Protein AF-A0A954GTF5-F1 (afdb_monomer)

Nearest PDB structures (foldseek):
  5lon-assembly1_B  TM=4.293E-01  e=5.729E+00  Kluyveromyces lactis NRRL Y-1140

Structure (mmCIF, N/CA/C/O backbone):
data_AF-A0A954GTF5-F1
#
_entry.id   AF-A0A954GTF5-F1
#
loop_
_atom_site.group_PDB
_atom_site.id
_atom_site.type_symbol
_atom_site.label_atom_id
_atom_site.label_alt_id
_atom_site.label_comp_id
_atom_site.label_asym_id
_atom_site.label_entity_id
_atom_site.label_seq_id
_atom_site.pdbx_PDB_ins_code
_atom_site.Cartn_x
_atom_site.Cartn_y
_atom_site.Cartn_z
_atom_site.occupancy
_atom_site.B_iso_or_equiv
_atom_site.auth_seq_id
_atom_site.auth_comp_id
_atom_site.auth_asym_id
_atom_site.auth_atom_id
_atom_site.pdbx_PDB_model_num
ATOM 1 N N . ILE A 1 1 ? 4.801 10.847 5.144 1.00 60.75 1 ILE A N 1
ATOM 2 C CA . ILE A 1 1 ? 4.145 9.522 5.211 1.00 60.75 1 ILE A CA 1
ATOM 3 C C . ILE A 1 1 ? 5.146 8.480 4.716 1.00 60.75 1 ILE A C 1
ATOM 5 O O . ILE A 1 1 ? 5.417 8.412 3.523 1.00 60.75 1 ILE A O 1
ATOM 9 N N . GLN A 1 2 ? 5.793 7.762 5.634 1.00 66.88 2 GLN A N 1
ATOM 10 C CA . GLN A 1 2 ? 6.875 6.803 5.327 1.00 66.88 2 GLN A CA 1
ATOM 11 C C . GLN A 1 2 ? 6.610 5.413 5.928 1.00 66.88 2 GLN A C 1
ATOM 13 O O . GLN A 1 2 ? 7.534 4.659 6.220 1.00 66.88 2 GLN A O 1
ATOM 18 N N . CYS A 1 3 ? 5.339 5.074 6.140 1.00 85.19 3 CYS A N 1
ATOM 19 C CA . CYS A 1 3 ? 4.961 3.773 6.672 1.00 85.19 3 CYS A CA 1
ATOM 20 C C . CYS A 1 3 ? 5.268 2.668 5.656 1.00 85.19 3 CYS A C 1
ATOM 22 O O . CYS A 1 3 ? 4.965 2.807 4.466 1.00 85.19 3 CYS A O 1
ATOM 24 N N . ALA A 1 4 ? 5.862 1.572 6.124 1.00 89.75 4 ALA A N 1
ATOM 25 C CA . ALA A 1 4 ? 6.026 0.394 5.294 1.00 89.75 4 ALA A CA 1
ATOM 26 C C . ALA A 1 4 ? 4.654 -0.252 5.091 1.00 89.75 4 ALA A C 1
ATOM 28 O O . ALA A 1 4 ? 3.861 -0.368 6.024 1.00 89.75 4 ALA A O 1
ATOM 29 N N . TRP A 1 5 ? 4.369 -0.678 3.869 1.00 93.81 5 TRP A N 1
ATOM 30 C CA . TRP A 1 5 ? 3.134 -1.376 3.553 1.00 93.81 5 TRP A CA 1
ATOM 31 C C . TRP A 1 5 ? 3.361 -2.368 2.423 1.00 93.81 5 TRP A C 1
ATOM 33 O O . TRP A 1 5 ? 4.300 -2.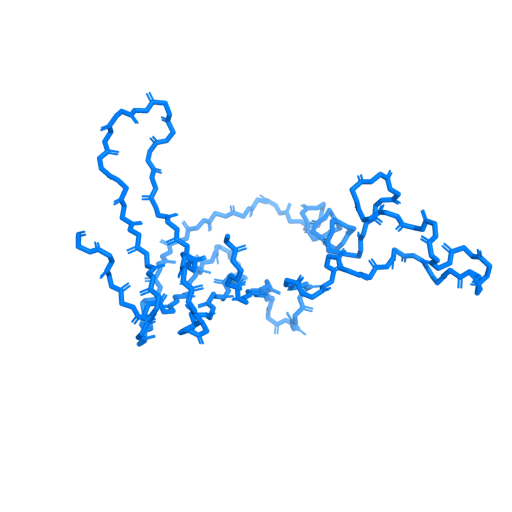215 1.632 1.00 93.81 5 TRP A O 1
ATOM 43 N N . ARG A 1 6 ? 2.497 -3.378 2.355 1.00 96.44 6 ARG A N 1
ATOM 44 C CA . ARG A 1 6 ? 2.438 -4.326 1.242 1.00 96.44 6 ARG A CA 1
ATOM 45 C C . ARG A 1 6 ? 1.011 -4.758 0.950 1.00 96.44 6 ARG A C 1
ATOM 47 O O . ARG A 1 6 ? 0.176 -4.821 1.850 1.00 96.44 6 ARG A O 1
ATOM 54 N N . LEU A 1 7 ? 0.772 -5.062 -0.314 1.00 96.12 7 LEU A N 1
ATOM 55 C CA . LEU A 1 7 ? -0.458 -5.641 -0.822 1.00 96.12 7 LEU A CA 1
ATOM 56 C C . LEU A 1 7 ? -0.240 -7.138 -1.045 1.00 96.12 7 LEU A C 1
ATOM 58 O O . LEU A 1 7 ? 0.717 -7.538 -1.707 1.00 96.12 7 LEU A O 1
ATOM 62 N N . GLU A 1 8 ? -1.120 -7.958 -0.491 1.00 96.25 8 GLU A N 1
ATOM 63 C CA . GLU A 1 8 ? -1.041 -9.415 -0.529 1.00 96.25 8 GLU A CA 1
ATOM 64 C C . GLU A 1 8 ? -2.283 -10.031 -1.170 1.00 96.25 8 GLU A C 1
ATOM 66 O O . GLU A 1 8 ? -3.401 -9.525 -1.050 1.00 96.25 8 GLU A O 1
ATOM 71 N N . THR A 1 9 ? -2.072 -11.184 -1.791 1.00 92.75 9 THR A N 1
ATOM 72 C CA . THR A 1 9 ? -3.093 -12.141 -2.218 1.00 92.75 9 THR A CA 1
ATOM 73 C C . THR A 1 9 ? -2.901 -13.448 -1.449 1.00 92.75 9 THR A C 1
ATOM 75 O O . THR A 1 9 ? -1.943 -13.598 -0.686 1.00 92.75 9 THR A O 1
ATOM 78 N N . ASN A 1 10 ? -3.774 -14.425 -1.691 1.00 89.38 10 ASN A N 1
ATOM 79 C CA . ASN A 1 10 ? -3.577 -15.781 -1.177 1.00 89.38 10 ASN A CA 1
ATOM 80 C C . ASN A 1 10 ? -2.307 -16.447 -1.744 1.00 89.38 10 ASN A C 1
ATOM 82 O O . ASN A 1 10 ? -1.741 -17.316 -1.086 1.00 89.38 10 ASN A O 1
ATOM 86 N N . ASP A 1 11 ? -1.837 -16.001 -2.914 1.00 91.38 11 ASP A N 1
ATOM 87 C CA . ASP A 1 11 ? -0.690 -16.578 -3.624 1.00 91.38 11 ASP A CA 1
ATOM 88 C C . ASP A 1 11 ? 0.642 -15.875 -3.302 1.00 91.38 11 ASP A C 1
ATOM 90 O O . ASP A 1 11 ? 1.710 -16.358 -3.678 1.00 91.38 11 ASP A O 1
ATOM 94 N N . GLY A 1 12 ? 0.609 -14.742 -2.590 1.00 94.50 12 GLY A N 1
ATOM 95 C CA . GLY A 1 12 ? 1.812 -14.027 -2.167 1.00 94.50 12 GLY A CA 1
ATOM 96 C C . GLY A 1 12 ? 1.691 -12.505 -2.185 1.00 94.50 12 GLY A C 1
ATOM 97 O O . GLY A 1 12 ? 0.600 -11.935 -2.237 1.00 94.50 12 GLY A O 1
ATOM 98 N N . ILE A 1 13 ? 2.844 -11.837 -2.117 1.00 96.75 13 ILE A N 1
ATOM 99 C CA . ILE A 1 13 ? 2.943 -10.373 -2.141 1.00 96.75 13 ILE A CA 1
ATOM 100 C C . ILE A 1 13 ? 2.818 -9.892 -3.587 1.00 96.75 13 ILE A C 1
ATOM 102 O O . ILE A 1 13 ? 3.593 -10.303 -4.446 1.00 96.75 13 ILE A O 1
ATOM 106 N N . VAL A 1 14 ? 1.865 -8.993 -3.827 1.00 95.75 14 VAL A N 1
ATOM 107 C CA . VAL A 1 14 ? 1.678 -8.320 -5.116 1.00 95.75 14 VAL A CA 1
ATOM 108 C C . VAL A 1 14 ? 2.699 -7.205 -5.267 1.00 95.75 14 VAL A C 1
ATOM 110 O O . VAL A 1 14 ? 3.414 -7.164 -6.254 1.00 95.75 14 VAL A O 1
ATOM 113 N N . THR A 1 15 ? 2.759 -6.294 -4.295 1.00 97.56 15 THR A N 1
ATOM 114 C CA . THR A 1 15 ? 3.649 -5.124 -4.293 1.00 97.56 15 THR A CA 1
ATOM 115 C C . THR A 1 15 ? 3.825 -4.592 -2.870 1.00 97.56 15 THR A C 1
ATOM 117 O O . THR A 1 15 ? 3.106 -4.992 -1.949 1.00 97.56 15 THR A O 1
ATOM 120 N N . GLY A 1 16 ? 4.742 -3.651 -2.677 1.00 96.00 16 GLY A N 1
ATOM 121 C CA . GLY A 1 16 ? 4.863 -2.895 -1.437 1.00 96.00 16 GLY A CA 1
ATOM 122 C C . GLY A 1 16 ? 5.566 -1.561 -1.613 1.00 96.00 16 GLY A C 1
ATOM 123 O O . GLY A 1 16 ? 5.949 -1.173 -2.715 1.00 96.00 16 GLY A O 1
ATOM 124 N N . ARG A 1 17 ? 5.758 -0.846 -0.499 1.00 93.00 17 ARG A N 1
ATOM 125 C CA . ARG A 1 17 ? 6.341 0.506 -0.491 1.00 93.00 17 ARG A CA 1
ATOM 126 C C . ARG A 1 17 ? 7.700 0.590 -1.197 1.00 93.00 17 ARG A C 1
ATOM 128 O O . ARG A 1 17 ? 7.992 1.631 -1.781 1.00 93.00 17 ARG A O 1
ATOM 135 N N . SER A 1 18 ? 8.526 -0.451 -1.104 1.00 93.44 18 SER A N 1
ATOM 136 C CA . SER A 1 18 ? 9.859 -0.514 -1.720 1.00 93.44 18 SER A CA 1
ATOM 137 C C . SER A 1 18 ? 9.814 -0.466 -3.244 1.00 93.44 18 SER A C 1
ATOM 139 O O . SER A 1 18 ? 10.652 0.204 -3.834 1.00 93.44 18 SER A O 1
ATOM 141 N N . ASP A 1 19 ? 8.801 -1.079 -3.860 1.00 96.81 19 ASP A N 1
ATOM 142 C CA . ASP A 1 19 ? 8.679 -1.207 -5.319 1.00 96.81 19 ASP A CA 1
ATOM 143 C C . ASP A 1 19 ? 8.453 0.148 -6.019 1.00 96.81 19 ASP A C 1
ATOM 145 O O . ASP A 1 19 ? 8.544 0.240 -7.238 1.00 96.81 19 ASP A O 1
ATOM 149 N N . LEU A 1 20 ? 8.179 1.218 -5.260 1.00 95.62 20 LEU A N 1
ATOM 150 C CA . LEU A 1 20 ? 8.151 2.586 -5.788 1.00 95.62 20 LEU A CA 1
ATOM 151 C C . LEU A 1 20 ? 9.520 3.004 -6.344 1.00 95.62 20 LEU A C 1
ATOM 153 O O . LEU A 1 20 ? 9.592 3.799 -7.271 1.00 95.62 20 LEU A O 1
ATOM 157 N N . TRP A 1 21 ? 10.602 2.498 -5.753 1.00 94.81 21 TRP A N 1
ATOM 158 C CA . TRP A 1 21 ? 11.974 2.876 -6.098 1.00 94.81 21 TRP A CA 1
ATOM 159 C C . TRP A 1 21 ? 12.616 1.929 -7.112 1.00 94.81 21 TRP A C 1
ATOM 161 O O . TRP A 1 21 ? 13.816 2.015 -7.344 1.00 94.81 21 TRP A O 1
ATOM 171 N N . GLU A 1 22 ? 11.817 1.046 -7.708 1.00 96.62 22 GLU A N 1
ATOM 172 C CA . GLU A 1 22 ? 12.260 0.084 -8.706 1.00 96.62 22 GLU A CA 1
ATOM 173 C C . GLU A 1 22 ? 11.667 0.451 -10.076 1.00 96.62 22 GLU A C 1
ATOM 175 O O . GLU A 1 22 ? 10.458 0.708 -10.175 1.00 96.62 22 GLU A O 1
ATOM 180 N N . PRO A 1 23 ? 12.473 0.472 -11.149 1.00 97.00 23 PRO A N 1
ATOM 181 C CA . PRO A 1 23 ? 11.972 0.703 -12.495 1.00 97.00 23 PRO A CA 1
ATOM 182 C C . PRO A 1 23 ? 11.146 -0.499 -12.980 1.00 97.00 23 PRO A C 1
ATOM 184 O O . PRO A 1 23 ? 11.373 -1.643 -12.585 1.00 97.00 23 PRO A O 1
ATOM 187 N N . VAL A 1 24 ? 10.177 -0.254 -13.869 1.00 96.31 24 VAL A N 1
ATOM 188 C CA . VAL A 1 24 ? 9.311 -1.318 -14.430 1.00 96.31 24 VAL A CA 1
ATOM 189 C C . VAL A 1 24 ? 10.123 -2.344 -15.226 1.00 96.31 24 VAL A C 1
ATOM 191 O O . VAL A 1 24 ? 9.810 -3.534 -15.231 1.00 96.31 24 VAL A O 1
ATOM 194 N N . VAL A 1 25 ? 11.169 -1.871 -15.901 1.00 93.38 25 VAL A N 1
ATOM 195 C CA . VAL A 1 25 ?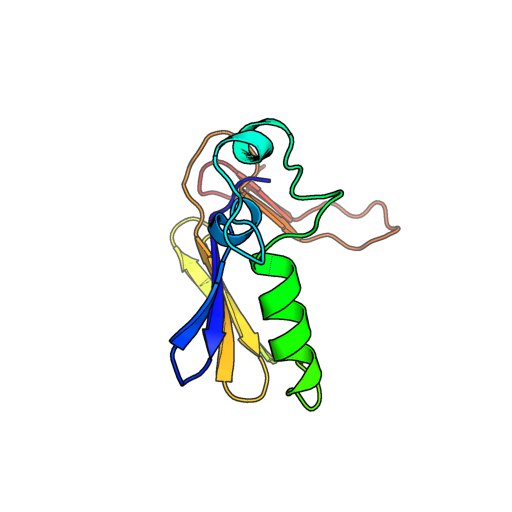 12.120 -2.679 -16.663 1.00 93.38 25 VAL A CA 1
ATOM 196 C C . VAL A 1 25 ? 13.541 -2.353 -16.205 1.00 93.38 25 VAL A C 1
ATOM 198 O O . VAL A 1 25 ? 13.787 -1.217 -15.795 1.00 93.38 25 VAL A O 1
ATOM 201 N N . PRO A 1 26 ? 14.485 -3.307 -16.280 1.00 93.62 26 PRO A N 1
ATOM 202 C CA . PRO A 1 26 ? 15.881 -3.035 -15.967 1.00 93.62 26 PRO A CA 1
ATOM 203 C C . PRO A 1 26 ? 16.412 -1.850 -16.776 1.00 93.62 26 PRO A C 1
ATOM 205 O O . PRO A 1 26 ? 16.223 -1.786 -17.992 1.00 93.62 26 PRO A O 1
ATOM 208 N N . LEU A 1 27 ? 17.069 -0.922 -16.088 1.00 92.94 27 LEU A N 1
ATOM 209 C CA . LEU A 1 27 ? 17.713 0.227 -16.712 1.00 92.94 27 LEU A CA 1
ATOM 210 C C . LEU A 1 27 ? 19.123 -0.151 -17.159 1.00 92.94 27 LEU A C 1
ATOM 212 O O . LEU A 1 27 ? 19.803 -0.941 -16.506 1.00 92.94 27 LEU A O 1
ATOM 216 N N . GLU A 1 28 ? 19.576 0.457 -18.250 1.00 94.19 28 GLU A N 1
ATOM 217 C CA . GLU A 1 28 ? 21.004 0.498 -18.556 1.00 94.19 28 GLU A CA 1
ATOM 218 C C . GLU A 1 28 ? 21.728 1.355 -17.507 1.00 94.19 28 GLU A C 1
ATOM 220 O O . GLU A 1 28 ? 21.178 2.357 -17.042 1.00 94.19 28 GLU A O 1
ATOM 225 N N . ASP A 1 29 ? 22.975 1.008 -17.171 1.00 92.06 29 ASP A N 1
ATOM 226 C CA . ASP A 1 29 ? 23.776 1.711 -16.151 1.00 92.06 29 ASP A CA 1
ATOM 227 C C . ASP A 1 29 ? 23.842 3.232 -16.377 1.00 92.06 29 ASP A C 1
ATOM 229 O O . ASP A 1 29 ? 23.864 4.018 -15.429 1.00 92.06 29 ASP A O 1
ATOM 233 N N . SER A 1 30 ? 23.842 3.654 -17.643 1.00 90.94 30 SER A N 1
ATOM 234 C CA . SER A 1 30 ? 23.875 5.058 -18.061 1.00 90.94 30 SER A CA 1
ATOM 235 C C . SER A 1 30 ? 22.612 5.843 -17.689 1.00 90.94 30 SER A C 1
ATOM 237 O O . SER A 1 30 ? 22.682 7.063 -17.573 1.00 90.94 30 SER A O 1
ATOM 239 N N . LEU A 1 31 ? 21.480 5.166 -17.483 1.00 89.75 31 LEU A N 1
ATOM 240 C CA . LEU A 1 31 ? 20.166 5.770 -17.249 1.00 89.75 31 LEU A CA 1
ATOM 241 C C . LEU A 1 31 ? 19.724 5.715 -15.781 1.00 89.75 31 LEU A C 1
ATOM 243 O O . LEU A 1 31 ? 18.739 6.356 -15.420 1.00 89.75 31 LEU A O 1
ATOM 247 N N . VAL A 1 32 ? 20.444 4.986 -14.920 1.00 90.00 32 VAL A N 1
ATOM 248 C CA . VAL A 1 32 ? 20.067 4.779 -13.507 1.00 90.00 32 VAL A CA 1
ATOM 249 C C . VAL A 1 32 ? 19.909 6.100 -12.751 1.00 90.00 32 VAL A C 1
ATOM 251 O O . VAL A 1 32 ? 18.964 6.259 -11.985 1.00 90.00 32 VAL A O 1
ATOM 254 N N . ASN A 1 33 ? 20.805 7.063 -12.983 1.00 92.81 33 ASN A N 1
ATOM 255 C CA . ASN A 1 33 ? 20.771 8.353 -12.284 1.00 92.81 33 ASN A CA 1
ATOM 256 C C . ASN A 1 33 ? 19.719 9.325 -12.840 1.00 92.81 33 ASN A C 1
ATOM 258 O O . ASN A 1 33 ? 19.328 10.256 -12.138 1.00 92.81 33 ASN A O 1
ATOM 262 N N . ASP A 1 34 ? 19.275 9.117 -14.081 1.00 94.69 34 ASP A N 1
ATOM 263 C CA . ASP A 1 34 ? 18.303 9.985 -14.751 1.00 94.69 34 ASP A CA 1
ATOM 264 C C . ASP A 1 34 ? 16.860 9.507 -14.554 1.00 94.69 34 ASP A C 1
ATOM 266 O O . ASP A 1 34 ? 15.916 10.261 -14.824 1.00 94.69 34 ASP A O 1
ATOM 270 N N . TRP A 1 35 ? 16.681 8.271 -14.081 1.00 96.19 35 TRP A N 1
ATOM 271 C CA . TRP A 1 35 ? 15.373 7.684 -13.841 1.00 96.19 35 TRP A CA 1
ATOM 272 C C . TRP A 1 35 ? 14.631 8.380 -12.702 1.00 96.19 35 TRP A C 1
ATOM 274 O O . TRP A 1 35 ? 15.170 8.672 -11.632 1.00 96.19 35 TRP A O 1
ATOM 284 N N . ASN A 1 36 ? 13.346 8.621 -12.936 1.00 96.19 36 ASN A N 1
ATOM 285 C CA . ASN A 1 36 ? 12.446 9.233 -11.982 1.00 96.19 36 ASN A CA 1
ATOM 286 C C . ASN A 1 36 ? 11.156 8.408 -11.878 1.00 96.19 36 ASN A C 1
ATOM 288 O O . ASN A 1 36 ? 10.400 8.304 -12.841 1.00 96.19 36 ASN A O 1
ATOM 292 N N . TYR A 1 37 ? 10.883 7.878 -10.683 1.00 94.88 37 TYR A N 1
ATOM 293 C CA . TYR A 1 37 ? 9.749 6.986 -10.415 1.00 94.88 37 TYR A CA 1
ATOM 294 C C . TYR A 1 37 ? 8.362 7.590 -10.705 1.00 94.88 37 TYR A C 1
ATOM 296 O O . TYR A 1 37 ? 7.419 6.836 -10.949 1.00 94.88 37 TYR A O 1
ATOM 304 N N . GLU A 1 38 ? 8.220 8.923 -10.682 1.00 94.62 38 GLU A N 1
ATOM 305 C CA . GLU A 1 38 ? 6.962 9.624 -10.989 1.00 94.62 38 GLU A CA 1
ATOM 306 C C . GLU A 1 38 ? 6.796 9.858 -12.492 1.00 94.62 38 GLU A C 1
ATOM 308 O O . GLU A 1 38 ? 5.694 9.740 -13.023 1.00 94.62 38 GLU A O 1
ATOM 313 N N . ARG A 1 39 ? 7.888 10.200 -13.185 1.00 95.81 39 ARG A N 1
ATOM 314 C CA . ARG A 1 39 ? 7.880 10.533 -14.617 1.00 95.81 39 ARG A CA 1
ATOM 315 C C . ARG A 1 39 ? 7.915 9.293 -15.505 1.00 95.81 39 ARG A C 1
ATOM 317 O O . ARG A 1 39 ? 7.192 9.232 -16.494 1.00 95.81 39 ARG A O 1
ATOM 324 N N . ASP A 1 40 ? 8.774 8.339 -15.169 1.00 95.50 40 ASP A N 1
ATOM 325 C CA . ASP A 1 40 ? 9.116 7.203 -16.032 1.00 95.50 40 ASP A CA 1
ATOM 326 C C . ASP A 1 40 ? 8.334 5.932 -15.663 1.00 95.50 40 ASP A C 1
ATOM 328 O O . ASP A 1 40 ? 8.411 4.919 -16.359 1.00 95.50 40 ASP A O 1
ATOM 332 N N . GLY A 1 41 ? 7.559 5.992 -14.576 1.00 96.12 41 GLY A N 1
ATOM 333 C CA . GLY A 1 41 ? 6.839 4.861 -14.007 1.00 96.12 41 GLY A CA 1
ATOM 334 C C . GLY A 1 41 ? 7.717 3.985 -13.114 1.00 96.12 41 GLY A C 1
ATOM 335 O O . GLY A 1 41 ? 8.947 3.995 -13.183 1.00 96.12 41 GLY A O 1
ATOM 336 N N . ASN A 1 42 ? 7.056 3.206 -12.261 1.00 97.62 42 ASN A N 1
ATOM 337 C CA . ASN A 1 42 ? 7.689 2.365 -11.251 1.00 97.62 42 ASN A CA 1
ATOM 338 C C . ASN A 1 42 ? 6.993 1.002 -11.139 1.00 97.62 42 ASN A C 1
ATOM 340 O O . ASN A 1 42 ? 5.845 0.816 -11.558 1.00 97.62 42 ASN A O 1
ATOM 344 N N . LEU A 1 43 ? 7.713 0.034 -10.575 1.00 97.75 43 LEU A N 1
ATOM 345 C CA . LEU A 1 43 ? 7.261 -1.344 -10.430 1.00 97.75 43 LEU A CA 1
ATOM 346 C C . LEU A 1 43 ? 6.000 -1.452 -9.558 1.00 97.75 43 LEU A C 1
ATOM 348 O O . LEU A 1 43 ? 5.149 -2.307 -9.815 1.00 97.75 43 LEU A O 1
ATOM 352 N N . GLN A 1 44 ? 5.854 -0.576 -8.560 1.00 97.38 44 GLN A N 1
ATOM 353 C CA . GLN A 1 44 ? 4.668 -0.530 -7.710 1.00 97.38 44 GLN A CA 1
ATOM 354 C C . GLN A 1 44 ? 3.399 -0.234 -8.518 1.00 97.38 44 GLN A C 1
ATOM 356 O O . GLN A 1 44 ? 2.450 -1.016 -8.439 1.00 97.38 44 GLN A O 1
ATOM 361 N N . ASP A 1 45 ? 3.394 0.824 -9.326 1.00 97.12 45 ASP A N 1
ATOM 362 C CA . ASP A 1 45 ? 2.245 1.207 -10.152 1.00 97.12 45 ASP A CA 1
ATOM 363 C C . ASP A 1 45 ? 1.916 0.147 -11.204 1.00 97.12 45 ASP A C 1
ATOM 365 O O . ASP A 1 45 ? 0.745 -0.185 -11.404 1.00 97.12 45 ASP A O 1
ATOM 369 N N . ALA A 1 46 ? 2.938 -0.432 -11.843 1.00 97.56 46 ALA A N 1
ATOM 370 C CA . ALA A 1 46 ? 2.752 -1.502 -12.821 1.00 97.56 46 ALA A CA 1
ATOM 371 C C . ALA A 1 46 ? 2.045 -2.716 -12.196 1.00 97.56 46 ALA A C 1
ATOM 373 O O . ALA A 1 46 ? 1.033 -3.188 -12.715 1.00 97.56 46 ALA A O 1
ATOM 374 N N . ARG A 1 47 ? 2.511 -3.165 -11.025 1.00 97.06 47 ARG A 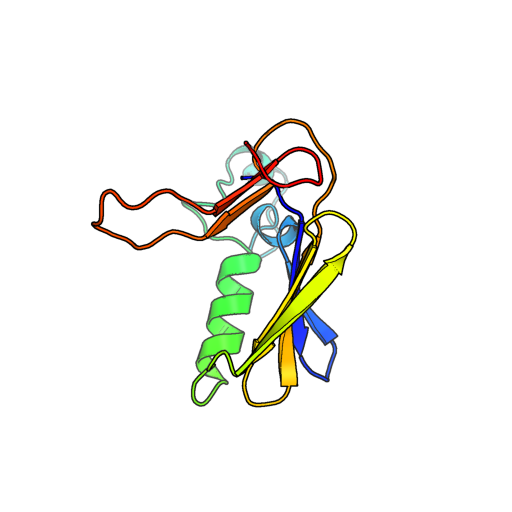N 1
ATOM 375 C CA . ARG A 1 47 ? 1.923 -4.305 -10.306 1.00 97.06 47 ARG A CA 1
ATOM 376 C C . ARG A 1 47 ? 0.513 -4.021 -9.797 1.00 97.06 47 ARG A C 1
ATOM 378 O O . ARG A 1 47 ? -0.338 -4.904 -9.870 1.00 97.06 47 ARG A O 1
ATOM 385 N N . ILE A 1 48 ? 0.242 -2.807 -9.309 1.00 95.12 48 ILE A N 1
ATOM 386 C CA . ILE A 1 48 ? -1.114 -2.403 -8.899 1.00 95.12 48 ILE A CA 1
ATOM 387 C C . ILE A 1 48 ? -2.051 -2.405 -10.105 1.00 95.12 48 ILE A C 1
ATOM 389 O O . ILE A 1 48 ? -3.163 -2.919 -10.009 1.00 95.12 48 ILE A O 1
ATOM 393 N N . LYS A 1 49 ? -1.610 -1.867 -11.245 1.00 95.25 49 LYS A N 1
ATOM 394 C CA . LYS A 1 49 ? -2.409 -1.836 -12.472 1.00 95.25 49 LYS A CA 1
ATOM 395 C C . LYS A 1 49 ? -2.773 -3.243 -12.944 1.00 95.25 49 LYS A C 1
ATOM 397 O O . LYS A 1 49 ? -3.947 -3.491 -13.217 1.00 95.25 49 LYS A O 1
ATOM 402 N N . ASP A 1 50 ? -1.803 -4.150 -13.002 1.00 94.44 50 ASP A N 1
ATOM 403 C CA . ASP A 1 50 ? -2.028 -5.535 -13.428 1.00 94.44 50 ASP A CA 1
ATOM 404 C C . ASP A 1 50 ? -2.954 -6.277 -12.457 1.00 94.44 50 ASP A C 1
ATOM 406 O O . ASP A 1 50 ? -3.897 -6.953 -12.874 1.00 94.44 50 ASP A O 1
ATOM 410 N N . PHE A 1 51 ? -2.745 -6.084 -11.153 1.00 92.62 51 PHE A N 1
ATOM 411 C CA . PHE A 1 51 ? -3.607 -6.636 -10.114 1.00 92.62 51 PHE A CA 1
ATOM 412 C C . PHE A 1 51 ? -5.055 -6.141 -10.232 1.00 92.62 51 PHE A C 1
ATOM 414 O O . PHE A 1 51 ? -5.989 -6.943 -10.189 1.00 92.62 51 PHE A O 1
ATOM 421 N N . LEU A 1 52 ? -5.258 -4.837 -10.435 1.00 90.88 52 LEU A N 1
ATOM 422 C CA . LEU A 1 52 ? -6.592 -4.257 -10.583 1.00 90.88 52 LEU A CA 1
ATOM 423 C C . LEU A 1 52 ? -7.284 -4.723 -11.867 1.00 90.88 52 LEU A C 1
ATOM 425 O O . LEU A 1 52 ? -8.482 -4.999 -11.825 1.00 90.88 52 LEU A O 1
ATOM 429 N N . ALA A 1 53 ? -6.547 -4.862 -12.973 1.00 91.62 53 ALA A N 1
ATOM 430 C CA . ALA A 1 53 ? -7.083 -5.346 -14.246 1.00 91.62 53 ALA A CA 1
ATOM 431 C C . ALA A 1 53 ? -7.602 -6.793 -14.167 1.00 91.62 53 ALA A C 1
ATOM 433 O O . ALA A 1 53 ? -8.556 -7.138 -14.863 1.00 91.62 53 ALA A O 1
ATOM 434 N N . GLY A 1 54 ? -6.997 -7.628 -13.316 1.00 82.62 54 GLY A N 1
ATOM 435 C CA . GLY A 1 54 ? -7.450 -8.997 -13.050 1.00 82.62 54 GLY A CA 1
ATOM 436 C C . GLY A 1 54 ? -8.550 -9.115 -11.989 1.00 82.62 54 GLY A C 1
ATOM 437 O O . GLY A 1 54 ? -9.106 -10.198 -11.811 1.00 82.62 54 GLY A O 1
ATOM 438 N N . SER A 1 55 ? -8.871 -8.032 -11.274 1.00 79.50 55 SER A N 1
ATOM 439 C CA . SER A 1 55 ? -9.834 -8.047 -10.168 1.00 79.50 55 SER A CA 1
ATOM 440 C C . SER A 1 55 ? -11.243 -7.652 -10.628 1.00 79.50 55 SER A C 1
ATOM 442 O O . SER A 1 55 ? -11.421 -6.716 -11.403 1.00 79.50 55 SER A O 1
ATOM 444 N N . SER A 1 56 ? -12.281 -8.303 -10.096 1.00 78.94 56 SER A N 1
ATOM 445 C CA . SER A 1 56 ? -13.687 -7.921 -10.330 1.00 78.94 56 SER A CA 1
ATOM 446 C C . SER A 1 56 ? -14.166 -6.775 -9.423 1.00 78.94 56 SER A C 1
ATOM 448 O O . SER A 1 56 ? -15.368 -6.598 -9.231 1.00 78.94 56 SER A O 1
ATOM 450 N N . GLY A 1 57 ? -13.233 -6.020 -8.837 1.00 78.00 57 GLY A N 1
ATOM 451 C CA . GLY A 1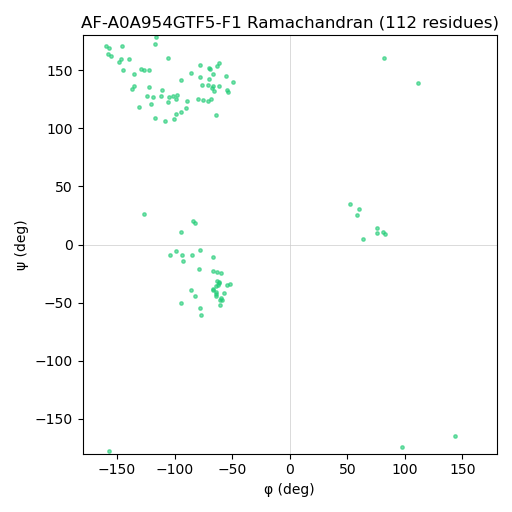 57 ? -13.481 -5.038 -7.786 1.00 78.00 57 GLY A CA 1
ATOM 452 C C . GLY A 1 57 ? -12.901 -5.476 -6.442 1.00 78.00 57 GLY A C 1
ATOM 453 O O . GLY A 1 57 ? -12.974 -6.642 -6.059 1.00 78.00 57 GLY A O 1
ATOM 454 N N . ILE A 1 58 ? -12.314 -4.515 -5.73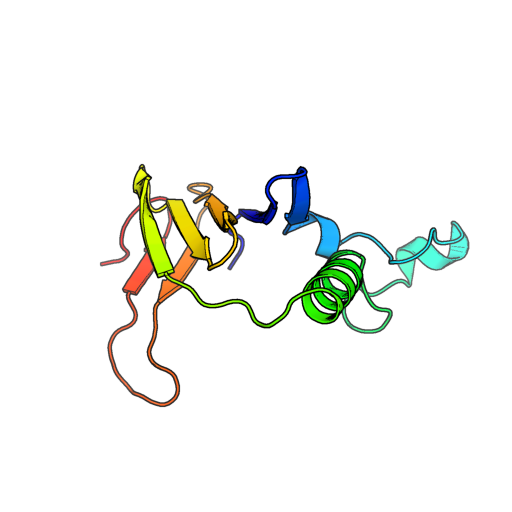1 1.00 85.69 58 ILE A N 1
ATOM 455 C CA . ILE A 1 58 ? -11.677 -4.711 -4.429 1.00 85.69 58 ILE A CA 1
ATOM 456 C C . ILE A 1 58 ? -12.449 -3.884 -3.419 1.00 85.69 58 ILE A C 1
ATOM 458 O O . ILE A 1 58 ? -12.404 -2.654 -3.443 1.00 85.69 58 ILE A O 1
ATOM 462 N N . VAL A 1 59 ? -13.181 -4.567 -2.548 1.00 90.00 59 VAL A N 1
ATOM 463 C CA . VAL A 1 59 ? -14.010 -3.929 -1.529 1.00 90.00 59 VAL A CA 1
ATOM 464 C C . VAL A 1 59 ? -13.398 -4.218 -0.172 1.00 90.00 59 VAL A C 1
ATOM 466 O O . VAL A 1 59 ? -13.128 -5.370 0.143 1.00 90.00 59 VAL A O 1
ATOM 469 N N . ALA A 1 60 ? -13.156 -3.182 0.631 1.00 92.88 60 ALA A N 1
ATOM 470 C CA . ALA A 1 60 ? -12.714 -3.370 2.009 1.00 92.88 60 ALA A CA 1
ATOM 471 C C . ALA A 1 60 ? -13.862 -3.973 2.830 1.00 92.88 60 ALA A C 1
ATOM 473 O O . ALA A 1 60 ? -14.954 -3.407 2.862 1.00 92.88 60 ALA A O 1
ATOM 474 N N . GLU A 1 61 ? -13.615 -5.104 3.485 1.00 94.56 61 GLU A N 1
ATOM 475 C CA . GLU A 1 61 ? -14.609 -5.780 4.324 1.00 94.56 61 GLU A CA 1
ATOM 476 C C . GLU A 1 61 ? -14.453 -5.364 5.784 1.00 94.56 61 GLU A C 1
ATOM 478 O O . GLU A 1 61 ? -15.419 -4.958 6.431 1.00 94.56 61 GLU A O 1
ATOM 483 N N . TYR A 1 62 ? -13.227 -5.431 6.302 1.00 94.19 62 TYR A N 1
ATOM 484 C CA . TYR A 1 62 ? -12.932 -5.069 7.681 1.00 94.19 62 TYR A CA 1
ATOM 485 C C . TYR A 1 62 ? -11.461 -4.685 7.870 1.00 94.19 62 TYR A C 1
ATOM 487 O O . TYR A 1 62 ? -10.618 -4.858 6.987 1.00 94.19 62 TYR A O 1
ATOM 495 N N . VAL A 1 63 ? -11.166 -4.124 9.043 1.00 94.31 63 VAL A N 1
ATOM 496 C CA . VAL A 1 63 ? -9.816 -3.725 9.446 1.00 94.31 63 VAL A CA 1
ATOM 497 C C . VAL A 1 63 ? -9.420 -4.501 10.691 1.00 94.31 63 VAL A C 1
ATOM 499 O O . VAL A 1 63 ? -10.122 -4.474 11.701 1.00 94.31 63 VAL A O 1
ATOM 502 N N . GLU A 1 64 ? -8.272 -5.161 10.628 1.00 94.44 64 GLU A N 1
ATOM 503 C CA . GLU A 1 64 ? -7.621 -5.784 11.771 1.00 94.44 64 GLU A CA 1
ATOM 504 C C . GLU A 1 64 ? -6.603 -4.807 12.346 1.00 94.44 64 GLU A C 1
ATOM 506 O O . GLU A 1 64 ? -5.606 -4.459 11.704 1.00 94.44 64 GLU A O 1
ATOM 511 N N . LEU A 1 65 ? -6.853 -4.350 13.568 1.00 88.81 65 LEU A N 1
ATOM 512 C CA . LEU A 1 65 ? -5.889 -3.537 14.293 1.00 88.81 65 LEU A CA 1
ATOM 513 C C . LEU A 1 65 ? -4.772 -4.425 14.832 1.00 88.81 65 LEU A C 1
ATOM 515 O O . LEU A 1 65 ? -5.014 -5.497 15.385 1.00 88.81 65 LEU A O 1
ATOM 519 N N . GLN A 1 66 ? -3.544 -3.945 14.703 1.00 87.31 66 GLN A N 1
ATOM 520 C CA . GLN A 1 66 ? -2.363 -4.577 15.267 1.00 87.31 66 GLN A CA 1
ATOM 521 C C . GLN A 1 66 ? -1.724 -3.637 16.295 1.00 87.31 66 GLN A C 1
ATOM 523 O O . GLN A 1 66 ? -2.123 -2.483 16.475 1.00 87.31 66 GLN A O 1
ATOM 528 N N . LEU A 1 67 ? -0.722 -4.143 17.011 1.00 84.44 67 LEU A N 1
ATOM 529 C CA . LEU A 1 67 ? -0.007 -3.347 18.002 1.00 84.44 67 LEU A CA 1
ATOM 530 C C . LEU A 1 67 ? 0.722 -2.160 17.347 1.00 84.44 67 LEU A C 1
ATOM 532 O O . LEU A 1 67 ? 1.114 -2.194 16.178 1.00 84.44 67 LEU A O 1
ATOM 536 N N . HIS A 1 68 ? 0.927 -1.108 18.141 1.00 86.94 68 HIS A N 1
ATOM 537 C CA . HIS A 1 68 ? 1.761 0.051 17.794 1.00 86.94 68 HIS A CA 1
ATOM 538 C C . HIS A 1 68 ? 1.309 0.832 16.546 1.00 86.94 68 HIS A C 1
ATOM 540 O O . HIS A 1 68 ? 2.124 1.422 15.835 1.00 86.94 68 HIS A O 1
ATOM 546 N N . GLY A 1 69 ? 0.000 0.844 16.278 1.00 87.00 69 GLY A N 1
ATOM 547 C CA . GLY A 1 69 ? -0.585 1.576 15.155 1.00 87.00 69 GLY A CA 1
ATOM 548 C C . GLY A 1 69 ? -0.374 0.900 13.801 1.00 87.00 69 GLY A C 1
ATOM 549 O O . GLY A 1 69 ? -0.563 1.538 12.772 1.00 87.00 69 GLY A O 1
ATOM 550 N N . SER A 1 70 ? 0.028 -0.370 13.778 1.00 91.50 70 SER A N 1
ATOM 551 C CA . SER A 1 70 ? -0.038 -1.191 12.566 1.00 91.50 70 SER A CA 1
ATOM 552 C C . SER A 1 70 ? -1.475 -1.669 12.343 1.00 91.50 70 SER A C 1
ATOM 554 O O . SER A 1 70 ? -2.260 -1.769 13.290 1.00 91.50 70 SER A O 1
ATOM 556 N N . PHE A 1 71 ? -1.840 -1.963 11.101 1.00 93.00 71 PHE A N 1
ATOM 557 C CA . PHE A 1 71 ? -3.159 -2.506 10.780 1.00 93.00 71 PHE A CA 1
ATOM 558 C C . PHE A 1 71 ? -3.127 -3.300 9.478 1.00 93.00 71 PHE A C 1
ATOM 560 O O . PHE A 1 71 ? -2.220 -3.154 8.660 1.00 93.00 71 PHE A O 1
ATOM 567 N N . THR A 1 72 ? -4.145 -4.128 9.279 1.00 95.88 72 THR A N 1
ATOM 568 C CA . THR A 1 72 ? -4.415 -4.788 8.003 1.00 95.88 72 THR A CA 1
ATOM 569 C C . THR A 1 72 ? -5.825 -4.451 7.551 1.00 95.88 72 THR A C 1
ATOM 571 O O . THR A 1 72 ? -6.773 -4.633 8.309 1.00 95.88 72 THR A O 1
ATOM 574 N N . ILE A 1 73 ? -5.977 -3.964 6.322 1.00 95.56 73 ILE A N 1
ATOM 575 C CA . ILE A 1 73 ? -7.284 -3.913 5.658 1.00 95.56 73 ILE A CA 1
ATOM 576 C C . ILE A 1 73 ? -7.457 -5.231 4.926 1.00 95.56 73 ILE A C 1
ATOM 578 O O . ILE A 1 73 ? -6.619 -5.587 4.094 1.00 95.56 73 ILE A O 1
ATOM 582 N N . VAL A 1 74 ? -8.536 -5.938 5.234 1.00 96.06 74 VAL A N 1
ATOM 583 C CA . VAL A 1 74 ? -8.918 -7.163 4.539 1.00 96.06 74 VAL A CA 1
ATOM 584 C C . VAL A 1 74 ? -9.976 -6.810 3.506 1.00 96.06 74 VAL A C 1
ATOM 586 O O . VAL A 1 74 ? -10.962 -6.131 3.810 1.00 96.06 74 VAL A O 1
ATOM 589 N N . PHE A 1 75 ? -9.742 -7.236 2.271 1.00 93.56 75 PHE A N 1
ATOM 590 C CA . PHE A 1 75 ? -10.643 -7.011 1.153 1.00 93.56 75 PHE A CA 1
ATOM 591 C C . PHE A 1 75 ? -11.385 -8.290 0.769 1.00 93.56 75 PHE A C 1
ATOM 593 O O . PHE A 1 75 ? -10.923 -9.406 1.028 1.00 93.56 75 PHE A O 1
ATOM 600 N N . SER A 1 76 ? -12.491 -8.110 0.049 1.00 84.62 76 SER A N 1
ATOM 601 C CA . SER A 1 76 ? -13.206 -9.176 -0.642 1.00 84.62 76 SER A CA 1
ATOM 602 C C . SER A 1 76 ? -12.232 -10.025 -1.468 1.00 84.62 76 SER A C 1
ATOM 604 O O . SER A 1 76 ? -11.322 -9.485 -2.102 1.00 84.62 76 SER A O 1
ATOM 606 N N . SER A 1 77 ? -12.426 -11.347 -1.464 1.00 84.38 77 SER A N 1
ATOM 607 C CA . SER A 1 77 ? -11.545 -12.348 -2.108 1.00 84.38 77 SER A CA 1
ATOM 608 C C . SER A 1 77 ? -10.226 -12.652 -1.374 1.00 84.38 77 SER A C 1
ATOM 610 O O . SER A 1 77 ? -9.378 -13.371 -1.903 1.00 84.38 77 SER A O 1
ATOM 612 N N . GLY A 1 78 ? -10.060 -12.173 -0.135 1.00 85.88 78 GLY A N 1
ATOM 613 C CA . GLY A 1 78 ? -8.928 -12.529 0.732 1.00 85.88 78 GLY A CA 1
ATOM 614 C C . GLY A 1 78 ? -7.651 -11.723 0.480 1.00 85.88 78 GLY A C 1
ATOM 615 O O . GLY A 1 78 ? -6.603 -12.042 1.041 1.00 85.88 78 GLY A O 1
ATOM 616 N N . HIS A 1 79 ? -7.717 -10.670 -0.340 1.00 93.81 79 HIS A N 1
ATOM 617 C CA . HIS A 1 79 ? -6.606 -9.734 -0.505 1.00 93.81 79 HIS A CA 1
ATOM 618 C C . HIS A 1 79 ? -6.408 -8.899 0.763 1.00 93.81 79 HIS A C 1
ATOM 620 O O . HIS A 1 79 ? -7.363 -8.618 1.490 1.00 93.81 79 HIS A O 1
ATOM 626 N N . ARG A 1 80 ? -5.173 -8.468 1.026 1.00 96.00 80 ARG A N 1
ATOM 627 C CA . ARG A 1 80 ? -4.837 -7.715 2.244 1.00 96.00 80 ARG A CA 1
ATOM 628 C C . ARG A 1 80 ? -3.914 -6.544 1.946 1.00 96.00 80 ARG A C 1
ATOM 630 O O . ARG A 1 80 ? -2.904 -6.725 1.276 1.00 96.00 80 ARG A O 1
ATOM 637 N N . LEU A 1 81 ? -4.213 -5.367 2.492 1.00 95.50 81 LEU A N 1
ATOM 638 C CA . LEU A 1 81 ? -3.248 -4.269 2.603 1.00 95.50 81 LEU A CA 1
ATOM 639 C C . LEU A 1 81 ? -2.717 -4.257 4.032 1.00 95.50 81 LEU A C 1
ATOM 641 O O . LEU A 1 81 ? -3.433 -3.878 4.957 1.00 95.50 81 LEU A O 1
ATOM 645 N N . VAL A 1 82 ? -1.466 -4.670 4.201 1.00 95.50 82 VAL A N 1
ATOM 646 C CA . VAL A 1 82 ? -0.798 -4.732 5.502 1.00 95.50 82 VAL A CA 1
ATOM 647 C C . VAL A 1 82 ? 0.067 -3.493 5.668 1.00 95.50 82 VAL A C 1
ATOM 649 O O . VAL A 1 82 ? 0.915 -3.210 4.821 1.00 95.50 82 VAL A O 1
ATOM 652 N N . VAL A 1 83 ? -0.138 -2.759 6.759 1.00 93.44 83 VAL A N 1
ATOM 653 C CA . VAL A 1 83 ? 0.540 -1.498 7.066 1.00 93.44 83 VAL A CA 1
ATOM 654 C C . VAL A 1 83 ? 1.300 -1.636 8.381 1.00 93.44 83 VAL A C 1
ATOM 656 O O . VAL A 1 83 ? 0.710 -1.905 9.428 1.00 93.44 83 VAL A O 1
ATOM 659 N N . PHE A 1 84 ? 2.615 -1.423 8.325 1.00 90.06 84 PHE A N 1
ATOM 660 C CA . PHE A 1 84 ? 3.542 -1.598 9.439 1.00 90.06 84 PHE A CA 1
ATOM 661 C C . PHE A 1 84 ? 4.039 -0.249 9.943 1.00 90.06 84 PHE A C 1
ATOM 663 O O . PHE A 1 84 ? 4.901 0.389 9.330 1.00 90.06 84 PHE A O 1
ATOM 670 N N . SER A 1 85 ? 3.538 0.160 11.103 1.00 87.31 85 SER A N 1
ATOM 671 C CA . SER A 1 85 ? 4.055 1.331 11.799 1.00 87.31 85 SER A CA 1
ATOM 672 C C . SER A 1 85 ? 5.505 1.074 12.215 1.00 87.31 85 SER A C 1
ATOM 674 O O . SER A 1 85 ? 5.786 0.240 13.073 1.00 87.31 85 SER A O 1
ATOM 676 N N . SER A 1 86 ? 6.444 1.786 11.593 1.00 80.12 86 SER A N 1
ATOM 677 C CA . SER A 1 86 ? 7.883 1.602 11.822 1.00 80.12 86 SER A CA 1
ATOM 678 C C . SER A 1 86 ? 8.382 2.242 13.121 1.00 80.12 86 SER A C 1
ATOM 680 O O . SER A 1 86 ? 9.562 2.126 13.445 1.00 80.12 86 SER A O 1
ATOM 682 N N . GLY A 1 87 ? 7.523 2.971 13.846 1.00 76.62 87 GLY A N 1
ATOM 683 C CA . GLY A 1 87 ? 7.917 3.760 15.019 1.00 76.62 87 GLY A CA 1
ATOM 684 C C . GLY A 1 87 ? 8.891 4.904 14.704 1.00 76.62 87 GLY A C 1
ATOM 685 O O . GLY A 1 87 ? 9.354 5.582 15.622 1.00 76.62 87 GLY A O 1
ATOM 686 N N . ALA A 1 88 ? 9.204 5.131 13.423 1.00 75.56 88 ALA A N 1
ATOM 687 C CA . ALA A 1 88 ? 10.063 6.217 12.982 1.00 75.56 88 ALA A CA 1
ATOM 688 C C . ALA A 1 88 ? 9.458 7.580 13.353 1.00 75.56 88 ALA A C 1
ATOM 690 O O . ALA A 1 88 ? 8.247 7.720 13.547 1.00 75.56 88 ALA A O 1
ATOM 691 N N . LYS A 1 89 ? 10.316 8.601 13.464 1.00 76.50 89 LYS A N 1
ATOM 692 C CA . LYS A 1 89 ? 9.864 9.970 13.738 1.00 76.50 89 LYS A CA 1
ATOM 693 C C . LYS A 1 89 ? 8.945 10.461 12.615 1.00 76.50 89 LYS A C 1
ATOM 695 O O . LYS A 1 89 ? 9.276 10.322 11.441 1.00 76.50 89 LYS A O 1
ATOM 700 N N . GLY A 1 90 ? 7.851 11.107 13.010 1.00 83.69 90 GLY A N 1
ATOM 701 C CA . GLY A 1 90 ? 6.856 11.680 12.108 1.00 83.69 90 GLY A CA 1
ATOM 702 C C . GLY A 1 90 ? 5.641 10.780 11.888 1.00 83.69 90 GLY A C 1
ATOM 703 O O . GLY A 1 90 ? 5.484 9.738 12.527 1.00 83.69 90 GLY A O 1
ATOM 704 N N . GLU A 1 91 ? 4.783 11.225 10.974 1.00 89.31 91 GLU A N 1
ATOM 705 C CA . GLU A 1 91 ? 3.536 10.549 10.635 1.00 89.31 91 GLU A CA 1
ATOM 706 C C . GLU A 1 91 ? 3.778 9.248 9.864 1.00 89.31 91 GLU A C 1
ATOM 708 O O . GLU A 1 91 ? 4.358 9.236 8.764 1.00 89.31 91 GLU A O 1
ATOM 713 N N . ALA A 1 92 ? 3.243 8.162 10.420 1.00 88.75 92 ALA A N 1
ATOM 714 C CA . ALA A 1 92 ? 3.125 6.887 9.737 1.00 88.75 92 ALA A CA 1
ATOM 715 C C . ALA A 1 92 ? 1.961 6.944 8.742 1.00 88.75 92 ALA A C 1
ATOM 717 O O . ALA A 1 92 ? 2.183 6.807 7.539 1.00 88.75 92 ALA A O 1
ATOM 718 N N . TRP A 1 93 ? 0.744 7.187 9.226 1.00 89.25 93 TRP A N 1
ATOM 719 C CA . TRP A 1 93 ? -0.467 7.269 8.411 1.00 89.25 93 TRP A CA 1
ATOM 720 C C . TRP A 1 93 ? -1.561 8.074 9.117 1.00 89.25 93 TRP A C 1
ATOM 722 O O . TRP A 1 93 ? -1.523 8.265 10.334 1.00 89.25 93 TRP A O 1
ATOM 732 N N . ARG A 1 94 ? -2.566 8.498 8.344 1.00 90.62 94 ARG A N 1
ATOM 733 C CA . ARG A 1 94 ? -3.763 9.176 8.845 1.00 90.62 94 ARG A CA 1
ATOM 734 C C . ARG A 1 94 ? -5.038 8.635 8.207 1.00 90.62 94 ARG A C 1
ATOM 736 O O . ARG A 1 94 ? -5.050 8.296 7.026 1.00 90.62 94 ARG A O 1
ATOM 743 N N . LEU A 1 95 ? -6.115 8.620 8.980 1.00 88.50 95 LEU A N 1
ATOM 744 C CA . LEU A 1 95 ? -7.482 8.469 8.499 1.00 88.50 95 LEU A CA 1
ATOM 745 C C . LEU A 1 95 ? -8.162 9.839 8.557 1.00 88.50 95 LEU A C 1
ATOM 747 O O . LEU A 1 95 ? -8.162 10.503 9.593 1.00 88.50 95 LEU A O 1
ATOM 751 N N . PHE A 1 96 ? -8.740 10.264 7.439 1.00 91.75 96 PHE A N 1
ATOM 752 C CA . PHE A 1 96 ? -9.395 11.562 7.319 1.00 91.75 96 PHE A CA 1
ATOM 753 C C . PHE A 1 96 ? -10.587 11.484 6.371 1.00 91.75 96 PHE A C 1
ATOM 755 O O . PHE A 1 96 ? -10.682 10.574 5.546 1.00 91.75 96 PHE A O 1
ATOM 762 N N . ARG A 1 97 ? -11.502 12.449 6.492 1.00 91.94 97 ARG A N 1
ATOM 763 C CA . ARG A 1 97 ? -12.609 12.627 5.551 1.00 91.94 97 ARG A CA 1
ATOM 764 C C . ARG A 1 97 ? -12.249 13.732 4.558 1.00 91.94 97 ARG A C 1
ATOM 766 O O . ARG A 1 97 ? -12.149 14.889 4.975 1.00 91.94 97 ARG A O 1
ATOM 773 N N . PRO A 1 98 ? -12.046 13.402 3.268 1.00 91.31 98 PRO A N 1
ATOM 774 C CA . PRO A 1 98 ? -11.717 14.398 2.255 1.00 91.31 98 PRO A CA 1
ATOM 775 C C . PRO A 1 98 ? -12.755 15.522 2.200 1.00 91.31 98 PRO A C 1
ATOM 777 O O . PRO A 1 98 ? -13.946 15.271 2.377 1.00 91.31 98 PRO A O 1
ATOM 780 N N . ALA A 1 99 ? -12.297 16.744 1.918 1.00 92.06 99 ALA A N 1
ATOM 781 C CA . ALA A 1 99 ? -13.135 17.941 1.779 1.00 92.06 99 ALA A CA 1
ATOM 782 C C . ALA A 1 99 ? -13.981 18.301 3.021 1.00 92.06 99 ALA A C 1
ATOM 784 O O . ALA A 1 99 ? -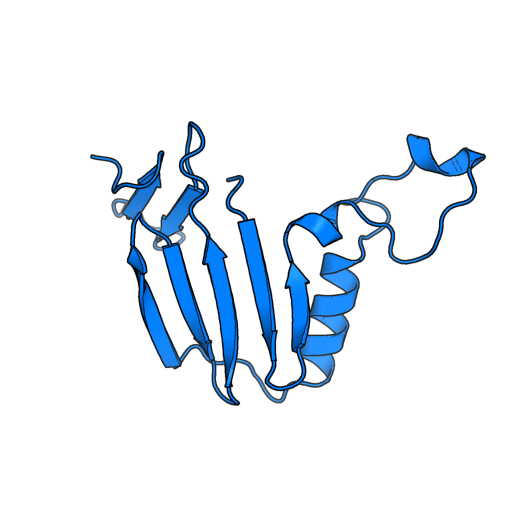15.009 18.964 2.901 1.00 92.06 99 ALA A O 1
ATOM 785 N N . THR A 1 100 ? -13.548 17.886 4.214 1.00 93.75 100 THR A N 1
ATOM 786 C CA . THR A 1 100 ? -14.153 18.302 5.486 1.00 93.75 100 THR A CA 1
ATOM 78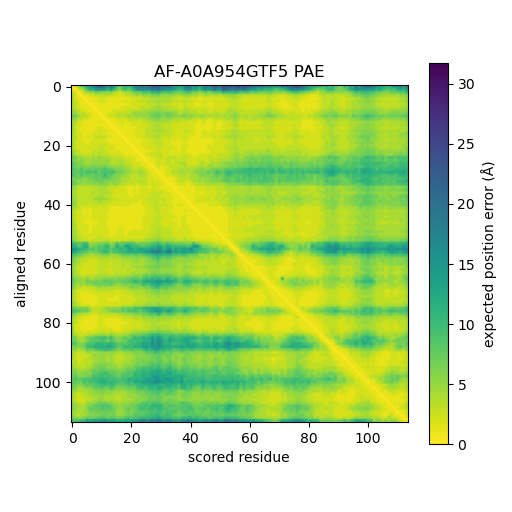7 C C . THR A 1 100 ? -13.078 18.805 6.444 1.00 93.75 100 THR A C 1
ATOM 789 O O . THR A 1 100 ? -11.959 18.302 6.412 1.00 93.75 100 THR A O 1
ATOM 792 N N . ASP A 1 101 ? -13.438 19.722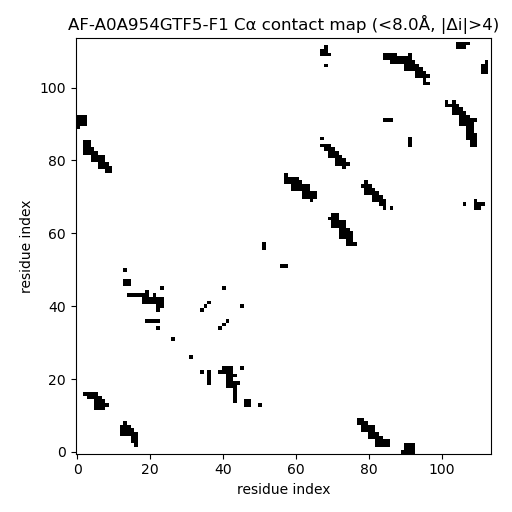 7.345 1.00 91.69 101 ASP A N 1
ATOM 793 C CA . ASP A 1 101 ? -12.551 20.212 8.417 1.00 91.69 101 ASP A CA 1
ATOM 794 C C . ASP A 1 101 ? -12.564 19.300 9.660 1.00 91.69 101 ASP A C 1
ATOM 796 O O . ASP A 1 101 ? -12.258 19.725 10.775 1.00 91.69 101 ASP A O 1
ATOM 800 N N . GLN A 1 102 ? -12.986 18.040 9.512 1.00 93.25 102 GLN A N 1
ATOM 801 C CA . GLN A 1 102 ? -13.001 17.104 10.632 1.00 93.25 102 GLN A CA 1
ATOM 802 C C . GLN A 1 102 ? -11.582 16.724 11.045 1.00 93.25 102 GLN A C 1
ATOM 804 O O . GLN A 1 102 ? -10.715 16.516 10.198 1.00 93.25 102 GLN A O 1
ATOM 809 N N . LEU A 1 103 ? -11.371 16.577 12.357 1.00 90.25 103 LEU A N 1
ATOM 810 C CA . LEU A 1 103 ? -10.091 16.137 12.901 1.00 90.25 103 LEU A CA 1
ATOM 811 C C . LEU A 1 103 ? -9.665 14.808 12.273 1.00 90.25 103 LEU A C 1
ATOM 813 O O . LEU A 1 103 ? -10.451 13.862 12.163 1.00 90.25 103 LEU A O 1
ATOM 817 N N . HIS A 1 104 ? -8.403 14.757 11.865 1.00 92.19 104 HIS A N 1
ATOM 818 C CA . HIS A 1 104 ? -7.790 13.547 11.347 1.00 92.19 104 HIS A CA 1
ATOM 819 C C . HIS A 1 104 ? -7.423 12.629 12.510 1.00 92.19 104 HIS A C 1
ATOM 821 O O . HIS A 1 104 ? -6.966 13.087 13.553 1.00 92.19 104 HIS A O 1
ATOM 827 N N . PHE A 1 105 ? -7.562 11.325 12.306 1.00 90.25 105 PHE A N 1
ATOM 828 C CA . PHE A 1 105 ? -6.963 10.339 13.192 1.00 90.25 105 PHE A CA 1
ATOM 829 C C . PHE A 1 105 ? -5.565 10.018 12.667 1.00 90.25 105 PHE A C 1
ATOM 831 O O . PHE A 1 105 ? -5.442 9.531 11.543 1.00 90.25 105 PHE A O 1
ATOM 838 N N . VAL A 1 106 ? -4.520 10.306 13.440 1.00 90.75 106 VAL A N 1
ATOM 839 C CA . VAL A 1 106 ? -3.127 10.218 12.979 1.00 90.75 106 VAL A CA 1
ATOM 840 C C . VAL A 1 106 ? -2.336 9.261 13.865 1.00 90.75 106 VAL A C 1
ATOM 842 O O . VAL A 1 106 ? -2.447 9.300 15.090 1.00 90.75 106 VAL A O 1
ATOM 845 N N . ILE A 1 107 ? -1.530 8.399 13.241 1.00 89.94 107 ILE A N 1
ATOM 846 C CA . ILE A 1 107 ? -0.530 7.578 13.924 1.00 89.94 107 ILE A CA 1
ATOM 847 C C . ILE A 1 107 ? 0.861 8.137 13.640 1.00 89.94 107 ILE A C 1
ATOM 849 O O . ILE A 1 107 ? 1.303 8.182 12.488 1.00 89.94 107 ILE A O 1
ATOM 853 N N . SER A 1 108 ? 1.580 8.464 14.710 1.00 89.62 108 SER A N 1
ATOM 854 C CA . SER A 1 108 ? 2.936 9.013 14.687 1.00 89.62 108 SER A CA 1
ATOM 855 C C . SER A 1 108 ? 3.796 8.310 15.734 1.00 89.62 108 SER A C 1
ATOM 857 O O . SER A 1 108 ? 3.346 8.046 16.846 1.00 89.62 108 SER A O 1
ATOM 859 N N . GLY A 1 109 ? 5.039 7.949 15.395 1.00 85.62 109 GLY A N 1
ATOM 860 C CA . GLY A 1 109 ? 5.963 7.312 16.349 1.00 85.62 109 GLY A CA 1
ATOM 861 C C . GLY A 1 109 ? 5.402 6.072 17.072 1.00 85.62 109 GLY A C 1
ATOM 862 O O . GLY A 1 109 ? 5.684 5.870 18.255 1.00 85.62 109 GLY A O 1
ATOM 863 N N . GLY A 1 110 ? 4.569 5.274 16.392 1.00 84.31 110 GLY A N 1
ATOM 864 C CA . GLY A 1 110 ? 3.993 4.037 16.936 1.00 84.31 110 GLY A CA 1
ATOM 865 C C . GLY A 1 110 ? 2.766 4.201 17.842 1.00 84.31 110 GLY A C 1
ATOM 866 O O . GLY A 1 110 ? 2.379 3.239 18.507 1.00 84.31 110 GLY A O 1
ATOM 867 N N . ARG A 1 111 ? 2.167 5.393 17.909 1.00 87.56 111 ARG A N 1
ATOM 868 C CA . ARG A 1 111 ? 1.020 5.707 18.777 1.00 87.56 111 ARG A CA 1
ATOM 869 C C . ARG A 1 111 ? 0.070 6.702 18.109 1.00 87.56 111 ARG A C 1
ATOM 871 O O . ARG A 1 111 ? 0.403 7.257 17.066 1.00 87.56 111 ARG A O 1
ATOM 878 N N . ILE A 1 112 ? -1.090 6.919 18.721 1.00 88.44 112 ILE A N 1
ATOM 879 C CA . ILE A 1 112 ? -2.015 7.990 18.327 1.00 88.44 112 ILE A CA 1
ATOM 880 C C . ILE A 1 112 ? -1.343 9.341 18.604 1.00 88.44 112 ILE A C 1
ATOM 882 O O . ILE A 1 112 ? -0.751 9.519 19.669 1.00 88.44 112 ILE A O 1
ATOM 886 N N . GLU A 1 113 ? -1.390 10.248 17.632 1.00 87.81 113 GLU A N 1
ATOM 887 C CA . GLU A 1 113 ? -0.998 11.649 17.812 1.00 87.81 113 GLU A CA 1
ATOM 888 C C . GLU A 1 113 ? -2.105 12.383 18.583 1.00 87.81 113 GLU A C 1
ATOM 890 O O . GLU A 1 113 ? -3.271 12.305 18.191 1.00 87.81 113 GLU A O 1
ATOM 895 N N . GLU A 1 114 ? -1.739 13.012 19.704 1.00 75.38 114 GLU A N 1
ATOM 896 C CA . GLU A 1 114 ? -2.644 13.795 20.564 1.00 75.38 114 GLU A CA 1
ATOM 897 C C . GLU A 1 114 ? -2.910 15.198 20.009 1.00 75.38 114 GLU A C 1
ATOM 899 O O . GLU A 1 114 ? -1.949 15.829 19.507 1.00 75.38 114 GLU A O 1
#

Secondary structure (DSSP, 8-state):
---EEEEEETTEEEEEGGGGGS-SSPPPGGGTTT--TTTS--HHHHHHHHHHHH-S---EEEEEE-GGG-EEEEEGGG-EEEEE----SSEEEEE--TTS-PPPEEEETTEE--

Foldseek 3Di:
DDWWKFKAAPVGTLDIPVQLLAACDDDDPVCSVVDDCVVRHTVRVVSVVVVVVPDPDWAFDDKADDALRWIWTATPNGMIMTIHDPLDADWRDWDDDPPDPDDIFTRGSSHTDD

Sequence (114 aa):
IQCAWRLETNDGIVTGRSDLWEPVVPLEDSLVNDWNYERDGNLQDARIKDFLAGSSGIVAEYVELQLHGSFTIVFSSGHRLVVFSSGAKGEAWRLFRPATDQLHFVISGGRIEE

Radius of gyration: 16.4 Å; Cα contacts (8 Å, |Δi|>4): 204; chains: 1; bounding box: 38×37×39 Å

pLDDT: mean 90.78, std 6.36, range [60.75, 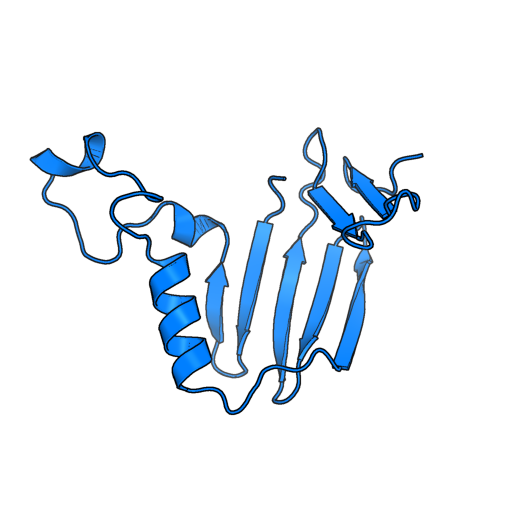97.75]

Mean predicted aligned error: 4.9 Å

Solvent-accessible surface area (backbone atoms only — not comparable to full-atom values): 6592 Å² total; per-residue (Å²): 114,76,43,47,36,34,36,34,45,90,90,44,76,69,41,37,61,69,31,46,81,35,59,71,59,91,70,55,83,90,45,59,85,76,62,41,50,85,82,73,44,16,33,27,61,55,41,52,50,56,53,52,71,74,44,96,69,82,46,81,73,51,74,49,80,47,76,48,65,16,36,30,42,36,26,55,93,63,28,34,44,39,39,43,45,77,47,49,91,54,53,33,51,73,52,70,61,85,98,53,94,63,84,64,49,38,31,31,52,33,33,77,61,132